Protein AF-A0A350YYM7-F1 (afdb_monomer_lite)

Secondary structure (DSSP, 8-state):
----TT-PPPP-----------HHHHHHHHHHHHHHHHTT--SS--TT-------TTHHHHHHHHHHHHHHHHHHHHHHHHHHHHHHHHHHHHHHH--

Radius of gyration: 31.98 Å; chains: 1; bounding box: 68×51×90 Å

Sequence (98 aa):
MALKFFHLPSAKRFNVPYRFYDPDKEEREERERLIREEMGITETPDPDKPFKPNLKGQFRQAMGRASKSAEDARRSSQWRLIILIISLSLIAYFFFYR

pLDDT: mean 74.2, std 12.19, range [46.31, 96.56]

Structure (mmCIF, N/CA/C/O backbone):
data_AF-A0A350YYM7-F1
#
_entry.id   AF-A0A350YYM7-F1
#
loop_
_atom_site.group_PDB
_atom_site.id
_atom_site.type_symbol
_atom_site.label_atom_id
_atom_site.label_alt_id
_atom_site.label_comp_id
_atom_site.label_asym_id
_atom_site.label_entity_id
_atom_site.label_seq_id
_atom_site.pdbx_PDB_ins_code
_atom_site.Cartn_x
_atom_site.Cartn_y
_atom_site.Cartn_z
_atom_site.occupancy
_atom_site.B_iso_or_equiv
_atom_site.auth_seq_id
_atom_site.auth_comp_id
_atom_site.auth_asym_id
_atom_site.auth_atom_id
_atom_site.pdbx_PDB_model_num
ATOM 1 N N . MET A 1 1 ? -36.195 33.953 50.808 1.00 46.31 1 MET A N 1
ATOM 2 C CA . MET A 1 1 ? -35.941 33.591 49.397 1.00 46.31 1 MET A CA 1
ATOM 3 C C . MET A 1 1 ? -34.457 33.830 49.133 1.00 46.31 1 MET A C 1
ATOM 5 O O . MET A 1 1 ? -34.068 34.939 48.803 1.00 46.31 1 MET A O 1
ATOM 9 N N . ALA A 1 2 ? -33.605 32.853 49.461 1.00 55.50 2 ALA A N 1
ATOM 10 C CA . ALA A 1 2 ? -32.152 33.020 49.399 1.00 55.50 2 ALA A CA 1
ATOM 11 C C . ALA A 1 2 ? -31.655 32.739 47.975 1.00 55.50 2 ALA A C 1
ATOM 13 O O . ALA A 1 2 ? -31.982 31.714 47.375 1.00 55.50 2 ALA A O 1
ATOM 14 N N . LEU A 1 3 ? -30.918 33.701 47.434 1.00 61.19 3 LEU A N 1
ATOM 15 C CA . LEU A 1 3 ? -30.491 33.778 46.047 1.00 61.19 3 LEU A CA 1
ATOM 16 C C . LEU A 1 3 ? -29.512 32.643 45.693 1.00 61.19 3 LEU A C 1
ATOM 18 O O . LEU A 1 3 ? -28.409 32.560 46.230 1.00 61.19 3 LEU A O 1
ATOM 22 N N . LYS A 1 4 ? -29.906 31.776 44.754 1.00 65.31 4 LYS A N 1
ATOM 23 C CA . LYS A 1 4 ? -29.093 30.686 44.181 1.00 65.31 4 LYS A CA 1
ATOM 24 C C . LYS A 1 4 ? -28.013 31.210 43.206 1.00 65.31 4 LYS A C 1
ATOM 26 O O . LYS A 1 4 ? -27.958 30.768 42.065 1.00 65.31 4 LYS A O 1
ATOM 31 N N . PHE A 1 5 ? -27.148 32.139 43.620 1.00 68.44 5 PHE A N 1
ATOM 32 C CA . PHE A 1 5 ? -26.079 32.668 42.746 1.00 68.44 5 PHE A CA 1
ATOM 33 C C . PHE A 1 5 ? -24.766 31.867 42.770 1.00 68.44 5 PHE A C 1
ATOM 35 O O . PHE A 1 5 ? -23.888 32.126 41.956 1.00 68.44 5 PHE A O 1
ATOM 42 N N . PHE A 1 6 ? -24.635 30.859 43.637 1.00 76.00 6 PHE A N 1
ATOM 43 C CA . PHE A 1 6 ? -23.405 30.057 43.764 1.00 76.00 6 PHE A CA 1
ATOM 44 C C . PHE A 1 6 ? -23.551 28.605 43.287 1.00 76.00 6 PHE A C 1
ATOM 46 O O . PHE A 1 6 ? -22.809 27.728 43.725 1.00 76.00 6 PHE A O 1
ATOM 53 N N . HIS A 1 7 ? -24.515 28.308 42.411 1.00 74.75 7 HIS A N 1
ATOM 54 C CA . HIS A 1 7 ? -24.625 26.964 41.847 1.00 74.75 7 HIS A CA 1
ATOM 55 C C . HIS A 1 7 ? -23.756 26.839 40.592 1.00 74.75 7 HIS A C 1
ATOM 57 O O . HIS A 1 7 ? -24.182 27.207 39.499 1.00 74.75 7 HIS A O 1
ATOM 63 N N . LEU A 1 8 ? -22.538 26.313 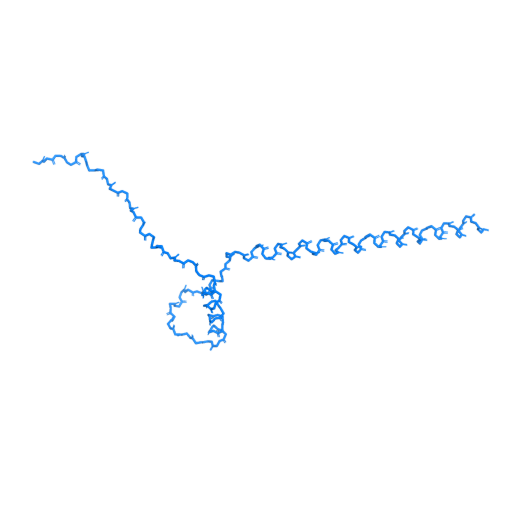40.748 1.00 78.88 8 LEU A N 1
ATOM 64 C CA . LEU A 1 8 ? -21.738 25.866 39.609 1.00 78.88 8 LEU A CA 1
ATOM 65 C C . LEU A 1 8 ? -22.264 24.491 39.159 1.00 78.88 8 LEU A C 1
ATOM 67 O O . LEU A 1 8 ? -22.207 23.544 39.951 1.00 78.88 8 LEU A O 1
ATOM 71 N N . PRO A 1 9 ? -22.777 24.345 37.923 1.00 79.62 9 PRO A N 1
ATOM 72 C CA . PRO A 1 9 ? -23.194 23.045 37.419 1.00 79.62 9 PRO A CA 1
ATOM 73 C C . PRO A 1 9 ? -21.979 22.114 37.347 1.00 79.62 9 PRO A C 1
ATOM 75 O O . PRO A 1 9 ? -20.938 22.462 36.789 1.00 79.62 9 PRO A O 1
ATOM 78 N N . SER A 1 10 ? -22.103 20.918 37.924 1.00 78.19 10 SER A N 1
ATOM 79 C CA . SER A 1 10 ? -21.053 19.906 37.818 1.00 78.19 10 SER A CA 1
ATOM 80 C C . SER A 1 10 ? -20.934 19.448 36.364 1.00 78.19 10 SER A C 1
ATOM 82 O O . SER A 1 10 ? -21.943 19.158 35.717 1.00 78.19 10 SER A O 1
ATOM 84 N N . ALA A 1 11 ? -19.708 19.384 35.840 1.00 82.50 11 ALA A N 1
ATOM 85 C CA . ALA A 1 11 ? -19.466 18.870 34.499 1.00 82.50 11 ALA A CA 1
ATOM 86 C C . ALA A 1 11 ? -19.994 17.430 34.382 1.00 82.50 11 ALA A C 1
ATOM 88 O O . ALA A 1 11 ? -19.794 16.613 35.287 1.00 82.50 11 ALA A O 1
ATOM 89 N N . LYS A 1 12 ? -20.644 17.103 33.256 1.00 82.25 12 LYS A N 1
ATOM 90 C CA . LYS A 1 12 ? -21.031 15.720 32.950 1.00 82.25 12 LYS A CA 1
ATOM 91 C C . LYS A 1 12 ? -19.774 14.850 32.968 1.00 82.25 12 LYS A C 1
ATOM 93 O O . LYS A 1 12 ? -18.906 14.986 32.110 1.00 82.25 12 LYS A O 1
ATOM 98 N N . ARG A 1 13 ? -19.676 13.959 33.954 1.00 81.50 13 ARG A N 1
ATOM 99 C CA . ARG A 1 13 ? -18.621 12.947 34.012 1.00 81.50 13 ARG A CA 1
ATOM 100 C C . ARG A 1 13 ? -19.020 11.812 33.080 1.00 81.50 13 ARG A C 1
ATOM 102 O O . ARG A 1 13 ? -20.074 11.207 33.263 1.00 81.50 13 ARG A O 1
ATOM 109 N N . PHE A 1 14 ? -18.196 11.533 32.080 1.00 81.69 14 PHE A N 1
ATOM 110 C CA . PHE A 1 14 ? -18.359 10.338 31.265 1.00 81.69 14 PHE A CA 1
ATOM 111 C C . PHE A 1 14 ? -17.833 9.149 32.067 1.00 81.69 14 PHE A C 1
ATOM 113 O O . PHE A 1 14 ? -16.640 9.068 32.349 1.00 81.69 14 PHE A O 1
ATOM 120 N N . ASN A 1 15 ? -18.725 8.244 32.466 1.00 78.94 15 ASN A N 1
ATOM 121 C CA . ASN A 1 15 ? -18.318 6.951 32.997 1.00 78.94 15 ASN A CA 1
ATOM 122 C C . ASN A 1 15 ? -17.990 6.046 31.808 1.00 78.94 15 ASN A C 1
ATOM 124 O O . ASN A 1 15 ? -18.885 5.4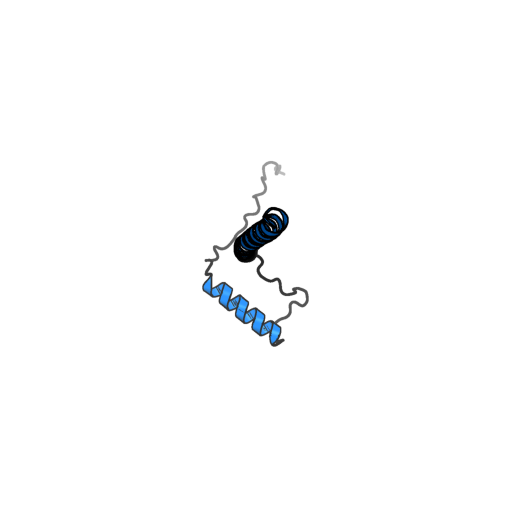22 31.240 1.00 78.94 15 ASN A O 1
ATOM 128 N N . VAL A 1 16 ? -16.728 6.041 31.383 1.00 74.75 16 VAL A N 1
ATOM 129 C CA . VAL A 1 16 ? -16.249 5.066 30.403 1.00 74.75 16 VAL A CA 1
ATOM 130 C C . VAL A 1 16 ? -15.769 3.856 31.200 1.00 74.75 16 VAL A C 1
ATOM 132 O O . VAL A 1 16 ? -14.724 3.955 31.846 1.00 74.75 16 VAL A O 1
ATOM 135 N N . PRO A 1 17 ? -16.509 2.732 31.219 1.00 78.06 17 PRO A N 1
ATOM 136 C CA . PRO A 1 17 ? -16.013 1.533 31.872 1.00 78.06 17 PRO A CA 1
ATOM 137 C C . PRO A 1 17 ? -14.704 1.115 31.198 1.00 78.06 17 PRO A C 1
ATOM 139 O O . PRO A 1 17 ? -14.602 1.124 29.968 1.00 78.06 17 PRO A O 1
ATOM 142 N N . TYR A 1 18 ? -13.701 0.747 31.996 1.00 74.62 18 TYR A N 1
ATOM 143 C CA . TYR A 1 18 ? -12.472 0.155 31.479 1.00 74.62 18 TYR A CA 1
ATOM 144 C C . TYR A 1 18 ? -12.826 -1.167 30.797 1.00 74.62 18 TYR A C 1
ATOM 146 O O . TYR A 1 18 ? -13.035 -2.186 31.453 1.00 74.62 18 TYR A O 1
ATOM 154 N N . ARG A 1 19 ? -12.935 -1.149 29.469 1.00 71.38 19 ARG A N 1
ATOM 155 C CA . ARG A 1 19 ? -13.046 -2.369 28.679 1.00 71.38 19 ARG A CA 1
ATOM 156 C C . ARG A 1 19 ? -11.629 -2.858 28.429 1.00 71.38 19 ARG A C 1
ATOM 158 O O . ARG A 1 19 ? -10.857 -2.184 27.752 1.00 71.38 19 ARG A O 1
ATOM 165 N N . PHE A 1 20 ? -11.283 -4.000 29.013 1.00 75.06 20 PHE A N 1
ATOM 166 C CA . PHE A 1 20 ? -10.043 -4.684 28.675 1.00 75.06 20 PHE A CA 1
ATOM 167 C C . PHE A 1 20 ? -10.109 -5.058 27.190 1.00 75.06 20 PHE A C 1
ATOM 169 O O . PHE A 1 20 ? -11.029 -5.762 26.768 1.00 75.06 20 PHE A O 1
ATOM 176 N N . TYR A 1 21 ? -9.202 -4.487 26.398 1.00 75.06 21 TYR A N 1
ATOM 177 C CA . TYR A 1 21 ? -9.093 -4.767 24.973 1.00 75.06 21 TYR A CA 1
ATOM 178 C C . TYR A 1 21 ? -8.391 -6.112 24.810 1.00 75.06 21 TYR A C 1
ATOM 180 O O . TYR A 1 21 ? -7.212 -6.236 25.138 1.00 75.06 21 TYR A O 1
ATOM 188 N N . ASP A 1 22 ? -9.137 -7.103 24.334 1.00 81.00 22 ASP A N 1
ATOM 189 C CA . ASP A 1 22 ? -8.627 -8.429 24.008 1.00 81.00 22 ASP A CA 1
ATOM 190 C C . ASP A 1 22 ? -8.701 -8.611 22.481 1.00 81.00 22 ASP A C 1
ATOM 192 O O . ASP A 1 22 ? -9.811 -8.715 21.943 1.00 81.00 22 ASP A O 1
ATOM 196 N N . PRO A 1 23 ? -7.557 -8.592 21.768 1.00 76.31 23 PRO A N 1
ATOM 197 C CA . PRO A 1 23 ? -7.534 -8.644 20.308 1.00 76.31 23 PRO A CA 1
ATOM 198 C C . PRO A 1 23 ? -8.101 -9.960 19.763 1.00 76.31 23 PRO A C 1
ATOM 200 O O . PRO A 1 23 ? -8.805 -9.948 18.756 1.00 76.31 23 PRO A O 1
ATOM 203 N N . ASP A 1 24 ? -7.873 -11.080 20.454 1.00 79.81 24 ASP A N 1
ATOM 204 C CA . ASP A 1 24 ? -8.315 -12.397 19.988 1.00 79.81 24 ASP A CA 1
ATOM 205 C C . ASP A 1 24 ? -9.838 -12.527 20.046 1.00 79.81 24 ASP A C 1
ATOM 207 O O . ASP A 1 24 ? -10.457 -13.206 19.222 1.00 79.81 24 ASP A O 1
ATOM 211 N N . LYS A 1 25 ? -10.461 -11.870 21.027 1.00 80.25 25 LYS A N 1
ATOM 212 C CA . LYS A 1 25 ? -11.914 -11.851 21.172 1.00 80.25 25 LYS A CA 1
ATOM 213 C C . LYS A 1 25 ? -12.577 -11.016 20.078 1.00 80.25 25 LYS A C 1
ATOM 215 O O . LYS A 1 25 ? -13.572 -11.464 19.512 1.00 80.25 25 LYS A O 1
ATOM 220 N N . GLU A 1 26 ? -12.034 -9.838 19.767 1.00 76.00 26 GLU A N 1
ATOM 221 C CA . GLU A 1 26 ? -12.582 -8.976 18.712 1.00 76.00 26 GLU A CA 1
ATOM 222 C C . GLU A 1 26 ? -12.477 -9.637 17.332 1.00 76.00 26 GLU A C 1
ATOM 224 O O . GLU A 1 26 ? -13.470 -9.667 16.610 1.00 76.00 26 GLU A O 1
ATOM 229 N N . GLU A 1 27 ? -11.348 -10.272 17.001 1.00 78.00 27 GLU A N 1
ATOM 230 C CA . GLU A 1 27 ? -11.194 -10.976 15.719 1.00 78.00 27 GLU A CA 1
ATOM 231 C C . GLU A 1 27 ? -12.168 -12.155 15.566 1.00 78.00 27 GLU A C 1
ATOM 233 O O . GLU A 1 27 ? -12.701 -12.395 14.479 1.00 78.00 27 GLU A O 1
ATOM 238 N N . ARG A 1 28 ? -12.421 -12.906 16.647 1.00 78.06 28 ARG A N 1
ATOM 239 C CA . ARG A 1 28 ? -13.402 -14.004 16.646 1.00 78.06 28 ARG A CA 1
ATOM 240 C C . ARG A 1 28 ? -14.820 -13.481 16.465 1.00 78.06 28 ARG A C 1
ATOM 242 O O . ARG A 1 28 ? -15.546 -13.998 15.621 1.00 78.06 28 ARG A O 1
ATOM 249 N N . GLU A 1 29 ? -15.194 -12.438 17.204 1.00 79.56 29 GLU A N 1
ATOM 250 C CA . GLU A 1 29 ? -16.506 -11.805 17.067 1.00 79.56 29 GLU A CA 1
ATOM 251 C C . GLU A 1 29 ? -16.709 -11.217 15.664 1.00 79.56 29 GLU A C 1
ATOM 253 O O . GLU A 1 29 ? -17.799 -11.341 15.115 1.00 79.56 29 GLU A O 1
ATOM 258 N N . GLU A 1 30 ? -15.686 -10.613 15.057 1.00 77.69 30 GLU A N 1
ATOM 259 C CA . GLU A 1 30 ? -15.749 -10.103 13.682 1.00 77.69 30 GLU A CA 1
ATOM 260 C C . GLU A 1 30 ? -15.976 -11.231 12.669 1.00 77.69 30 GLU A C 1
ATOM 262 O O . GLU A 1 30 ? -16.852 -11.116 11.813 1.00 77.69 30 GLU A O 1
ATOM 267 N N . ARG A 1 31 ? -15.258 -12.355 12.797 1.00 77.12 31 ARG A N 1
ATOM 268 C CA . ARG A 1 31 ? -15.451 -13.527 11.924 1.00 77.12 31 ARG A CA 1
ATOM 269 C C . ARG A 1 31 ? -16.829 -14.148 12.085 1.00 77.12 31 ARG A C 1
ATOM 271 O O . ARG A 1 31 ? -17.484 -14.447 11.092 1.00 77.12 31 ARG A O 1
ATOM 278 N N . GLU A 1 32 ? -17.275 -14.335 13.323 1.00 78.12 32 GLU A N 1
ATOM 279 C CA . GLU A 1 32 ? -18.607 -14.865 13.594 1.00 78.12 32 GLU A CA 1
ATOM 280 C C . GLU A 1 32 ? -19.696 -13.941 13.048 1.00 78.12 32 GLU A C 1
ATOM 282 O O . GLU A 1 32 ? -20.676 -14.433 12.502 1.00 78.12 32 GLU A O 1
ATOM 287 N N . ARG A 1 33 ? -19.531 -12.617 13.147 1.00 74.44 33 ARG A N 1
ATOM 288 C CA . ARG A 1 33 ? -20.485 -11.642 12.595 1.00 74.44 33 ARG A CA 1
ATOM 289 C C . ARG A 1 33 ? -20.542 -11.689 11.069 1.00 74.44 33 ARG A C 1
ATOM 291 O O . ARG A 1 33 ? -21.643 -11.729 10.537 1.00 74.44 33 ARG A O 1
ATOM 298 N N . LEU A 1 34 ? -19.396 -11.771 10.387 1.00 75.00 34 LEU A N 1
ATOM 299 C CA . LEU A 1 34 ? -19.342 -11.930 8.927 1.00 75.00 34 LEU A CA 1
ATOM 300 C C . LEU A 1 34 ? -20.070 -13.202 8.472 1.00 75.00 34 LEU A C 1
ATOM 302 O O . LEU A 1 34 ? -20.937 -13.142 7.608 1.00 75.00 34 LEU A O 1
ATOM 306 N N . ILE A 1 35 ? -19.786 -14.340 9.115 1.00 76.12 35 ILE A N 1
ATOM 307 C CA . ILE A 1 35 ? -20.439 -15.621 8.801 1.00 76.12 35 ILE A CA 1
ATOM 308 C C . ILE A 1 35 ? -21.948 -15.549 9.078 1.00 76.12 35 ILE A C 1
ATOM 310 O O . ILE A 1 35 ? -22.749 -16.077 8.312 1.00 76.12 35 ILE A O 1
ATOM 314 N N . ARG A 1 36 ? -22.362 -14.891 10.167 1.00 72.06 36 ARG A N 1
ATOM 315 C CA . ARG A 1 36 ? -23.784 -14.719 10.507 1.00 72.06 36 ARG A CA 1
ATOM 316 C C . ARG A 1 36 ? -24.523 -13.844 9.489 1.00 72.06 36 ARG A C 1
ATOM 318 O O . ARG A 1 36 ? -25.672 -14.149 9.177 1.00 72.06 36 ARG A O 1
ATOM 325 N N . GLU A 1 37 ? -23.876 -12.807 8.957 1.00 70.50 37 GLU A N 1
ATOM 326 C CA . GLU A 1 37 ? -24.421 -11.963 7.885 1.00 70.50 37 GLU A CA 1
ATOM 327 C C . GLU A 1 37 ? -24.542 -12.717 6.562 1.00 70.50 37 GLU A C 1
ATOM 329 O O . GLU A 1 37 ? -25.590 -12.657 5.923 1.00 70.50 37 GLU A O 1
ATOM 334 N N . GLU A 1 38 ? -23.519 -13.489 6.191 1.00 71.19 38 GLU A N 1
ATOM 335 C CA . GLU A 1 38 ? -23.550 -14.359 5.008 1.00 71.19 38 GLU A CA 1
ATOM 336 C C . GLU A 1 38 ? -24.657 -15.422 5.103 1.00 71.19 38 GLU A C 1
ATOM 338 O O . GLU A 1 38 ? -25.298 -15.748 4.105 1.00 71.19 38 GLU A O 1
ATOM 343 N N . MET A 1 39 ? -24.920 -15.932 6.310 1.00 73.94 39 MET A N 1
ATOM 344 C CA . MET A 1 39 ? -25.957 -16.934 6.585 1.00 73.94 39 MET A CA 1
ATOM 345 C C . MET A 1 39 ? -27.363 -16.337 6.770 1.00 73.94 39 MET A C 1
ATOM 347 O O . MET A 1 39 ? -28.325 -17.089 6.928 1.00 73.94 39 MET A O 1
ATOM 351 N N . GLY A 1 40 ? -27.509 -15.007 6.775 1.00 63.41 40 GLY A N 1
ATOM 352 C CA . GLY A 1 40 ? -28.803 -14.330 6.913 1.00 63.41 40 GLY A CA 1
ATOM 353 C C . GLY A 1 40 ? -29.508 -14.539 8.261 1.00 63.41 40 GLY A C 1
ATOM 354 O O . GLY A 1 40 ? -30.707 -14.280 8.371 1.00 63.41 40 GLY A O 1
ATOM 355 N N . ILE A 1 41 ? -28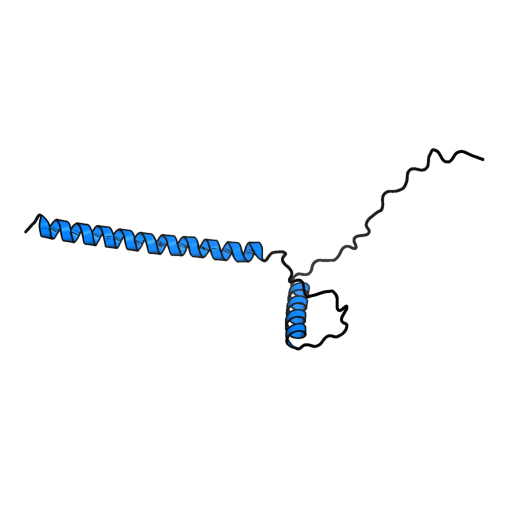.800 -15.001 9.298 1.00 63.41 41 ILE A N 1
ATOM 356 C CA . ILE A 1 41 ? -29.384 -15.283 10.617 1.00 63.41 41 ILE A CA 1
ATOM 357 C C . ILE A 1 41 ? -29.444 -13.973 11.407 1.00 63.41 41 ILE A C 1
ATOM 359 O O . ILE A 1 41 ? -28.516 -13.603 12.125 1.00 63.41 41 ILE A O 1
ATOM 363 N N . THR A 1 42 ? -30.545 -13.239 11.250 1.00 58.91 42 THR A N 1
ATOM 364 C CA . THR A 1 42 ? -30.814 -11.991 11.978 1.00 58.91 42 THR A CA 1
ATOM 365 C C . THR A 1 42 ? -31.434 -12.305 13.342 1.00 58.91 42 THR A C 1
ATOM 367 O O . THR A 1 42 ? -32.626 -12.104 13.567 1.00 58.91 42 THR A O 1
ATOM 370 N N . GLU A 1 43 ? -30.645 -12.812 14.292 1.00 58.53 43 GLU A N 1
ATOM 371 C CA . GLU A 1 43 ? -31.084 -12.795 15.691 1.00 58.53 43 GLU A CA 1
ATOM 372 C C . GLU A 1 43 ? -30.957 -11.361 16.215 1.00 58.53 43 GLU A C 1
ATOM 374 O O . GLU A 1 43 ? -29.892 -10.910 16.625 1.00 58.53 43 GLU A O 1
ATOM 379 N N . THR A 1 44 ? -32.089 -10.654 16.158 1.00 54.28 44 THR A N 1
ATOM 380 C CA . THR A 1 44 ? -32.355 -9.263 16.570 1.00 54.28 44 THR A CA 1
ATOM 381 C C . THR A 1 44 ? -31.892 -8.175 15.589 1.00 54.28 44 THR A C 1
ATOM 383 O O . THR A 1 44 ? -30.780 -7.657 15.692 1.00 54.28 44 THR A O 1
ATOM 386 N N . PRO A 1 45 ? -32.762 -7.758 14.647 1.00 50.09 45 PRO A N 1
ATOM 387 C CA . PRO A 1 45 ? -32.537 -6.553 13.875 1.00 50.09 45 PRO A CA 1
ATOM 388 C C . PRO A 1 45 ? -33.029 -5.350 14.687 1.00 50.09 45 PRO A C 1
ATOM 390 O O . PRO A 1 45 ? -34.225 -5.182 14.909 1.00 50.09 45 PRO A O 1
ATOM 393 N N . ASP A 1 46 ? -32.105 -4.485 15.092 1.00 52.12 46 ASP A N 1
ATOM 394 C CA . ASP A 1 46 ? -32.350 -3.049 14.967 1.00 52.12 46 ASP A CA 1
ATOM 395 C C . ASP A 1 46 ? -32.200 -2.797 13.447 1.00 52.12 46 ASP A C 1
ATOM 397 O O . ASP A 1 46 ? -31.071 -2.821 12.947 1.00 52.12 46 ASP A O 1
ATOM 401 N N . PRO A 1 47 ? -33.293 -2.690 12.665 1.00 56.97 47 PRO A N 1
ATOM 402 C CA . PRO A 1 47 ? -33.242 -2.662 11.195 1.00 56.97 47 PRO A CA 1
ATOM 403 C C . PRO A 1 47 ? -32.475 -1.451 10.634 1.00 56.97 47 PRO A C 1
ATOM 405 O O . PRO A 1 47 ? -32.102 -1.437 9.465 1.00 56.97 47 PRO A O 1
ATOM 408 N N . ASP A 1 48 ? -32.193 -0.457 11.477 1.00 57.22 48 ASP A N 1
ATOM 409 C CA . ASP A 1 48 ? -31.554 0.806 11.108 1.00 57.22 48 ASP A CA 1
ATOM 410 C C . ASP A 1 48 ? -30.022 0.821 11.256 1.00 57.22 48 ASP A C 1
ATOM 412 O O . ASP A 1 48 ? -29.385 1.856 11.034 1.00 57.22 48 ASP A O 1
ATOM 416 N N . LYS A 1 49 ? -29.386 -0.293 11.644 1.00 59.75 49 LYS A N 1
ATOM 417 C CA . LYS A 1 49 ? -27.923 -0.351 11.809 1.00 59.75 49 LYS A CA 1
ATOM 418 C C . LYS A 1 49 ? -27.292 -1.333 10.823 1.00 59.75 49 LYS A C 1
ATOM 420 O O . LYS A 1 49 ? -27.023 -2.473 11.195 1.00 59.75 49 LYS A O 1
ATOM 425 N N . PRO A 1 50 ? -27.001 -0.893 9.583 1.00 62.91 50 PRO A N 1
ATOM 426 C CA . PRO A 1 50 ? -26.177 -1.675 8.673 1.00 62.91 50 PRO A CA 1
ATOM 427 C C . PRO A 1 50 ? -24.807 -1.949 9.300 1.00 62.91 50 PRO A C 1
ATOM 429 O O . PRO A 1 50 ? -24.256 -1.105 10.021 1.00 62.91 50 PRO A O 1
ATOM 432 N N . PHE A 1 51 ? -24.261 -3.126 8.998 1.00 59.81 51 PHE A N 1
ATOM 433 C CA . PHE A 1 51 ? -22.926 -3.536 9.408 1.00 59.81 51 PHE A CA 1
ATOM 434 C C . PHE A 1 51 ? -21.897 -2.464 9.059 1.00 59.81 51 PHE A C 1
ATOM 436 O O . PHE A 1 51 ? -21.776 -2.029 7.911 1.00 59.81 51 PHE A O 1
ATOM 443 N N . LYS A 1 52 ? -21.144 -2.023 10.067 1.00 65.06 52 LYS A N 1
ATOM 444 C CA . LYS A 1 52 ? -20.006 -1.127 9.877 1.00 65.06 52 LYS A CA 1
ATOM 445 C C . LYS A 1 52 ? -18.737 -1.932 10.132 1.00 65.06 52 LYS A C 1
ATOM 447 O O . LYS A 1 52 ? -18.462 -2.221 11.298 1.00 65.06 52 LYS A O 1
ATOM 452 N N . PRO A 1 53 ? -17.965 -2.285 9.087 1.00 65.19 53 PRO A N 1
ATOM 453 C CA . PRO A 1 53 ? -16.697 -2.964 9.283 1.00 65.19 53 PRO A CA 1
ATOM 454 C C . PRO A 1 53 ? -15.768 -2.095 10.132 1.00 65.19 53 PRO A C 1
ATOM 456 O O . PRO A 1 53 ? -15.752 -0.862 10.024 1.00 65.19 53 PRO A O 1
ATOM 459 N N . ASN A 1 54 ? -14.984 -2.744 10.988 1.00 69.56 54 ASN A N 1
ATOM 460 C CA . ASN A 1 54 ? -14.038 -2.064 11.855 1.00 69.56 54 ASN A CA 1
ATOM 461 C C . ASN A 1 54 ? -12.894 -1.482 11.009 1.00 69.56 54 ASN A C 1
ATOM 463 O O . ASN A 1 54 ? -12.007 -2.185 10.527 1.00 69.56 54 ASN A O 1
ATOM 467 N N . LEU A 1 55 ? -12.933 -0.168 10.782 1.00 64.56 55 LEU A N 1
ATOM 468 C CA . LEU A 1 55 ? -11.932 0.567 9.995 1.00 64.56 55 LEU A CA 1
ATOM 469 C C . LEU A 1 55 ? -10.620 0.793 10.770 1.00 64.56 55 LEU A C 1
ATOM 471 O O . LEU A 1 55 ? -9.626 1.268 10.210 1.00 64.56 55 LEU A O 1
ATOM 475 N N . LYS A 1 56 ? -10.598 0.490 12.073 1.00 66.19 56 LYS A N 1
ATOM 476 C CA . LYS A 1 56 ? -9.467 0.777 12.954 1.00 66.19 56 LYS A CA 1
ATOM 477 C C . LYS A 1 56 ? -8.335 -0.223 12.695 1.00 66.19 56 LYS A C 1
ATOM 479 O O . LYS A 1 56 ? -8.378 -1.356 13.138 1.00 66.19 56 LYS A O 1
ATOM 484 N N . GLY A 1 57 ? -7.300 0.215 11.977 1.00 62.91 57 GLY A N 1
ATOM 485 C CA . GLY A 1 57 ? -6.081 -0.573 11.730 1.00 62.91 57 GLY A CA 1
ATOM 486 C C . GLY A 1 57 ? -5.932 -1.119 10.306 1.00 62.91 57 GLY A C 1
ATOM 487 O O . GLY A 1 57 ? -4.798 -1.332 9.871 1.00 62.91 57 GLY A O 1
ATOM 488 N N . GLN A 1 58 ? -7.018 -1.217 9.529 1.00 67.00 58 GLN A N 1
ATOM 489 C CA . GLN A 1 58 ? -6.963 -1.678 8.131 1.00 67.00 58 GLN A CA 1
ATOM 490 C C . GLN A 1 58 ? -6.081 -0.784 7.242 1.00 67.00 58 GLN A C 1
ATOM 492 O O . GLN A 1 58 ? -5.348 -1.276 6.383 1.00 67.00 58 GLN A O 1
ATOM 497 N N . PHE A 1 59 ? -6.053 0.527 7.507 1.00 69.06 59 PHE A N 1
ATOM 498 C CA . PHE A 1 59 ? -5.210 1.471 6.764 1.00 69.06 59 PHE A CA 1
ATOM 499 C C . PHE A 1 59 ? -3.707 1.163 6.869 1.00 69.06 59 PHE A C 1
ATOM 501 O O . PHE A 1 59 ? -2.980 1.329 5.891 1.00 69.06 59 PHE A O 1
ATOM 508 N N . ARG A 1 60 ? -3.225 0.669 8.022 1.00 69.38 60 ARG A N 1
ATOM 509 C CA . ARG A 1 60 ? -1.804 0.300 8.188 1.00 69.38 60 ARG A CA 1
ATOM 510 C C . ARG A 1 60 ? -1.460 -0.956 7.390 1.00 69.38 60 ARG A C 1
ATOM 512 O O . ARG A 1 60 ? -0.386 -1.028 6.798 1.00 69.38 60 ARG A O 1
ATOM 519 N N . GLN A 1 61 ? -2.379 -1.919 7.336 1.00 67.25 61 GLN A N 1
ATOM 520 C CA . GLN A 1 61 ? -2.180 -3.167 6.601 1.00 67.25 61 GLN A CA 1
ATOM 521 C C . GLN A 1 61 ? -2.205 -2.948 5.079 1.00 67.25 61 GLN A C 1
ATOM 523 O O . GLN A 1 61 ? -1.374 -3.510 4.364 1.00 67.25 61 GLN A O 1
ATOM 528 N N . ALA A 1 62 ? -3.099 -2.083 4.590 1.00 65.88 62 ALA A N 1
ATOM 529 C CA . ALA A 1 62 ? -3.154 -1.693 3.181 1.00 65.88 62 ALA A CA 1
ATOM 530 C C . ALA A 1 62 ? -1.885 -0.937 2.742 1.00 65.88 62 ALA A C 1
ATOM 532 O O . ALA A 1 62 ? -1.306 -1.236 1.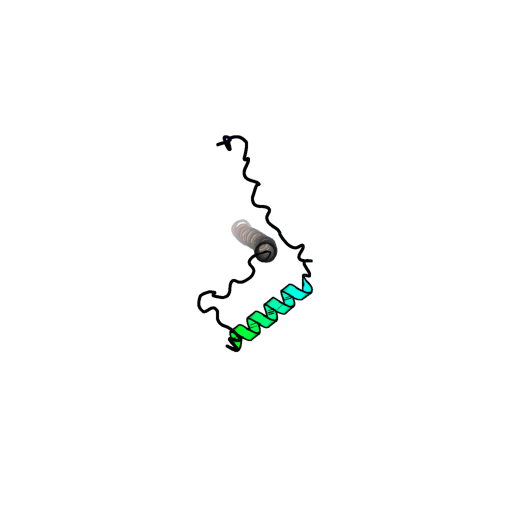696 1.00 65.88 62 ALA A O 1
ATOM 533 N N . MET A 1 63 ? -1.391 -0.015 3.575 1.00 66.25 63 MET A N 1
ATOM 534 C CA . MET A 1 63 ? -0.189 0.771 3.280 1.00 66.25 63 MET A CA 1
ATOM 535 C C . MET A 1 63 ? 1.084 -0.092 3.205 1.00 66.25 63 MET A C 1
ATOM 537 O O . MET A 1 63 ? 1.909 0.112 2.317 1.00 66.25 63 MET A O 1
ATOM 541 N N . GLY A 1 64 ? 1.219 -1.108 4.067 1.00 67.56 64 GLY A N 1
ATOM 542 C CA . GLY A 1 64 ? 2.355 -2.042 4.034 1.00 67.56 64 GLY A CA 1
ATOM 543 C C . GLY A 1 64 ? 2.386 -2.981 2.819 1.00 67.56 64 GLY A C 1
ATOM 544 O O . GLY A 1 64 ? 3.432 -3.539 2.494 1.00 67.56 64 GLY A O 1
ATOM 545 N N . ARG A 1 65 ? 1.254 -3.168 2.127 1.00 62.66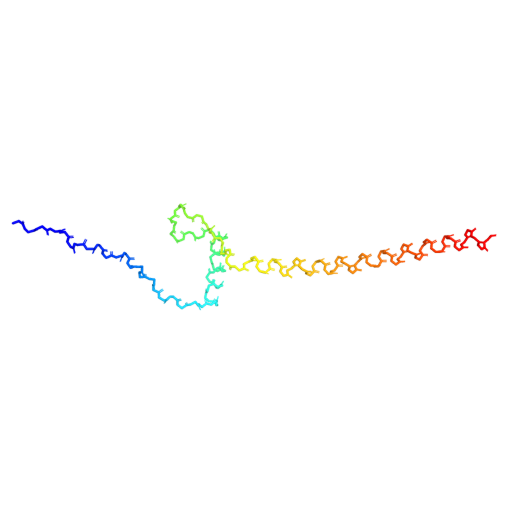 65 ARG A N 1
ATOM 546 C CA . ARG A 1 65 ? 1.190 -3.896 0.845 1.00 62.66 65 ARG A CA 1
ATOM 547 C C . ARG A 1 65 ? 1.557 -2.999 -0.338 1.00 62.66 65 ARG A C 1
ATOM 549 O O . ARG A 1 65 ? 2.256 -3.450 -1.242 1.00 62.66 65 ARG A O 1
ATOM 556 N N . ALA A 1 66 ? 1.143 -1.732 -0.306 1.00 62.41 66 ALA A N 1
ATOM 557 C CA . ALA A 1 66 ? 1.483 -0.755 -1.339 1.00 62.41 66 ALA A CA 1
ATOM 558 C C . ALA A 1 66 ? 2.995 -0.467 -1.407 1.00 62.41 66 ALA A C 1
ATOM 560 O O . ALA A 1 66 ? 3.543 -0.320 -2.498 1.00 62.41 66 ALA A O 1
ATOM 561 N N . SER A 1 67 ? 3.691 -0.451 -0.263 1.00 61.19 67 SER A N 1
ATOM 562 C CA . SER A 1 67 ? 5.145 -0.238 -0.224 1.00 61.19 67 SER A CA 1
ATOM 563 C C . SER A 1 67 ? 5.936 -1.359 -0.909 1.00 61.19 67 SER A C 1
ATOM 565 O O . SER A 1 67 ? 6.871 -1.068 -1.650 1.00 61.19 67 SER A O 1
ATOM 567 N N . LYS A 1 68 ? 5.519 -2.623 -0.752 1.00 62.53 68 LYS A N 1
ATOM 568 C CA . LYS A 1 68 ? 6.148 -3.769 -1.436 1.00 62.53 68 LYS A CA 1
ATOM 569 C C . LYS A 1 68 ? 5.988 -3.690 -2.956 1.00 62.53 68 LYS A C 1
ATOM 571 O O . LYS A 1 68 ? 6.944 -3.906 -3.694 1.00 62.53 68 LYS A O 1
ATOM 576 N N . SER A 1 69 ? 4.812 -3.268 -3.425 1.00 63.91 69 SER A N 1
ATOM 577 C CA . SER A 1 69 ? 4.558 -3.066 -4.858 1.00 63.91 69 SER A CA 1
ATOM 578 C C . SER A 1 69 ? 5.450 -1.984 -5.478 1.00 63.91 69 SER A C 1
ATOM 580 O O . SER A 1 69 ? 5.770 -2.071 -6.663 1.00 63.91 69 SER A O 1
ATOM 582 N N . ALA A 1 70 ? 5.849 -0.964 -4.712 1.00 66.12 70 ALA A N 1
ATOM 583 C CA . ALA A 1 70 ? 6.727 0.097 -5.202 1.00 66.12 70 ALA A CA 1
ATOM 584 C C . ALA A 1 70 ? 8.181 -0.381 -5.380 1.00 66.12 70 ALA A C 1
ATOM 586 O O . ALA A 1 70 ? 8.852 0.026 -6.332 1.00 66.12 70 ALA A O 1
ATOM 587 N N . GLU A 1 71 ? 8.666 -1.257 -4.496 1.00 69.56 71 GLU A N 1
ATOM 588 C CA . GLU A 1 71 ? 10.002 -1.857 -4.606 1.00 69.56 71 GLU A CA 1
ATOM 589 C C . GLU A 1 71 ? 10.093 -2.833 -5.787 1.00 69.56 71 GLU A C 1
ATOM 591 O O . GLU A 1 71 ? 11.028 -2.746 -6.590 1.00 69.56 71 GLU A O 1
ATOM 596 N N . ASP A 1 72 ? 9.081 -3.686 -5.965 1.00 71.19 72 ASP A N 1
ATOM 597 C CA . ASP A 1 72 ? 9.005 -4.612 -7.101 1.00 71.19 72 ASP A CA 1
ATOM 598 C C . ASP A 1 72 ? 8.901 -3.864 -8.443 1.00 71.19 72 ASP A C 1
ATOM 600 O O . ASP A 1 72 ? 9.599 -4.189 -9.413 1.00 71.19 72 ASP A O 1
ATOM 604 N N . ALA A 1 73 ? 8.109 -2.785 -8.491 1.00 69.81 73 ALA A N 1
ATOM 605 C CA . ALA A 1 73 ? 8.022 -1.915 -9.662 1.00 69.81 73 ALA A CA 1
ATOM 606 C C . ALA A 1 73 ? 9.379 -1.270 -9.999 1.00 69.81 73 ALA A C 1
ATOM 608 O O . ALA A 1 73 ? 9.800 -1.289 -11.160 1.00 69.81 73 ALA A O 1
ATOM 609 N N . ARG A 1 74 ? 10.114 -0.769 -8.995 1.00 71.88 74 ARG A N 1
ATOM 610 C CA . ARG A 1 74 ? 11.463 -0.206 -9.181 1.00 71.88 74 ARG A CA 1
ATOM 611 C C . ARG A 1 74 ? 12.442 -1.224 -9.763 1.00 71.88 74 ARG A C 1
ATOM 613 O O . ARG A 1 74 ? 13.180 -0.886 -10.690 1.00 71.88 74 ARG A O 1
ATOM 620 N N . ARG A 1 75 ? 12.429 -2.466 -9.273 1.00 72.19 75 ARG A N 1
ATOM 621 C CA . ARG A 1 75 ? 13.337 -3.526 -9.741 1.00 72.19 75 ARG A CA 1
ATOM 622 C C . ARG A 1 75 ? 13.073 -3.917 -11.198 1.00 72.19 75 ARG A C 1
ATOM 624 O O . ARG A 1 75 ? 14.017 -4.081 -11.970 1.00 72.19 75 ARG A O 1
ATOM 631 N N . SER A 1 76 ? 11.803 -3.997 -11.599 1.00 71.75 76 SER A N 1
ATOM 632 C CA . SER A 1 76 ? 11.427 -4.276 -12.995 1.00 71.75 76 SER A CA 1
ATOM 633 C C . SER A 1 76 ? 11.853 -3.157 -13.962 1.00 71.75 76 SER A C 1
ATOM 635 O O . SER A 1 76 ? 12.286 -3.423 -15.086 1.00 71.75 76 SER A O 1
ATOM 637 N N . SER A 1 77 ? 11.811 -1.899 -13.507 1.00 76.88 77 SER A N 1
ATOM 638 C CA . SER A 1 77 ? 12.203 -0.737 -14.311 1.00 76.88 77 SER A CA 1
ATOM 639 C C . SER A 1 77 ? 13.712 -0.666 -14.565 1.00 76.88 77 SER A C 1
ATOM 641 O O . SER A 1 77 ? 14.128 -0.221 -15.635 1.00 76.88 77 SER A O 1
ATOM 643 N N . GLN A 1 78 ? 14.540 -1.114 -13.616 1.00 83.69 78 GLN A N 1
ATOM 644 C CA . GLN A 1 78 ? 16.000 -1.145 -13.775 1.00 83.69 78 GLN A CA 1
ATOM 645 C C . GLN A 1 78 ? 16.431 -2.126 -14.872 1.00 83.69 78 GLN A C 1
ATOM 647 O O . GLN A 1 78 ? 17.260 -1.787 -15.714 1.00 83.69 78 GLN A O 1
ATOM 652 N N . TRP A 1 79 ? 15.811 -3.308 -14.922 1.00 88.94 79 TRP A N 1
ATOM 653 C CA . TRP A 1 79 ? 16.070 -4.292 -15.977 1.00 88.94 79 TRP A CA 1
ATOM 654 C C . TRP A 1 79 ? 15.673 -3.787 -17.365 1.00 88.94 79 TRP A C 1
ATOM 656 O O . TRP A 1 79 ? 16.423 -3.978 -18.322 1.00 88.94 79 TRP A O 1
ATOM 666 N N . ARG A 1 80 ? 14.540 -3.079 -17.480 1.00 90.12 80 ARG A N 1
ATOM 667 C CA . ARG A 1 80 ? 14.137 -2.426 -18.737 1.00 90.12 80 ARG A CA 1
ATOM 668 C C . ARG A 1 80 ? 15.179 -1.423 -19.237 1.00 90.12 80 ARG A C 1
ATOM 670 O O . ARG A 1 80 ? 15.476 -1.423 -20.428 1.00 90.12 80 ARG A O 1
ATOM 677 N N . LEU A 1 81 ? 15.742 -0.602 -18.347 1.00 91.75 81 LEU A N 1
ATOM 678 C CA . LEU A 1 81 ? 16.798 0.355 -18.700 1.00 91.75 81 LEU A CA 1
ATOM 679 C C . LEU A 1 81 ? 18.070 -0.345 -19.191 1.00 91.75 81 LEU A C 1
ATOM 681 O O . LEU A 1 81 ? 18.622 0.056 -20.211 1.00 91.75 81 LEU A O 1
ATOM 685 N N . ILE A 1 82 ? 18.505 -1.410 -18.511 1.00 94.94 82 ILE A N 1
ATOM 686 C CA . ILE A 1 82 ? 19.692 -2.183 -18.910 1.00 94.94 82 ILE A CA 1
ATOM 687 C C . ILE A 1 82 ? 19.505 -2.780 -20.309 1.00 94.94 82 ILE A C 1
ATOM 689 O O . ILE A 1 82 ? 20.379 -2.632 -21.161 1.00 94.94 82 ILE A O 1
ATOM 693 N N . ILE A 1 83 ? 18.352 -3.403 -20.571 1.00 95.12 83 ILE A N 1
ATOM 694 C CA . ILE A 1 83 ? 18.039 -3.993 -21.882 1.00 95.12 83 ILE A CA 1
ATOM 695 C C . ILE A 1 83 ? 18.045 -2.924 -22.981 1.00 95.12 83 ILE A C 1
ATOM 697 O O . ILE A 1 83 ? 18.566 -3.170 -24.068 1.00 95.12 83 ILE A O 1
ATOM 701 N N . LEU A 1 84 ? 17.501 -1.736 -22.700 1.00 95.31 84 LEU A N 1
ATOM 702 C CA . LEU A 1 84 ? 17.461 -0.623 -23.649 1.00 95.31 84 LEU A CA 1
ATOM 703 C C . LEU A 1 84 ? 18.858 -0.070 -23.960 1.00 95.31 84 LEU A C 1
ATOM 705 O O . LEU A 1 84 ? 19.152 0.231 -25.112 1.00 95.31 84 LEU A O 1
ATOM 709 N N . ILE A 1 85 ? 19.733 0.032 -22.958 1.00 95.94 85 ILE A N 1
ATOM 710 C CA . ILE A 1 85 ? 21.120 0.466 -23.162 1.00 95.94 85 ILE A CA 1
ATOM 711 C C . ILE A 1 85 ? 21.879 -0.566 -24.000 1.00 95.94 85 ILE A C 1
ATOM 713 O O . ILE A 1 85 ? 22.512 -0.195 -24.983 1.00 95.94 85 ILE A O 1
ATOM 717 N N . ILE A 1 86 ? 21.775 -1.856 -23.662 1.00 96.56 86 ILE A N 1
ATOM 718 C CA . ILE A 1 86 ? 22.450 -2.931 -24.406 1.00 96.56 86 ILE A CA 1
ATOM 719 C C . ILE A 1 86 ? 21.979 -2.962 -25.864 1.00 96.56 86 ILE A C 1
ATOM 721 O O . ILE A 1 86 ? 22.807 -3.071 -26.768 1.00 96.56 86 ILE A O 1
ATOM 725 N N . SER A 1 87 ? 20.671 -2.839 -26.112 1.00 95.69 87 SER A N 1
ATOM 726 C CA . SER A 1 87 ? 20.137 -2.849 -27.476 1.00 95.69 87 SER A CA 1
ATOM 727 C C . SER A 1 87 ? 20.601 -1.637 -28.285 1.00 95.69 87 SER A C 1
ATOM 729 O O . SER A 1 87 ? 21.059 -1.816 -29.414 1.00 95.69 87 SER A O 1
ATOM 731 N N . LEU A 1 88 ? 20.582 -0.426 -27.711 1.00 95.75 88 LEU A N 1
ATOM 732 C CA . LEU A 1 88 ? 21.125 0.764 -28.373 1.00 95.75 88 LEU A CA 1
ATOM 733 C C . LEU A 1 88 ? 22.623 0.627 -28.657 1.00 95.75 88 LEU A C 1
ATOM 735 O O . LEU A 1 88 ? 23.065 0.969 -29.752 1.00 95.75 88 LEU A O 1
ATOM 739 N N . SER A 1 89 ? 23.404 0.118 -27.701 1.00 95.12 89 SER A N 1
ATOM 740 C CA . SER A 1 89 ? 24.843 -0.088 -27.875 1.00 95.12 89 SER A CA 1
ATOM 741 C C . SER A 1 89 ? 25.151 -1.099 -28.976 1.00 95.12 89 SER A C 1
ATOM 743 O O . SER A 1 89 ? 26.061 -0.863 -29.764 1.00 95.12 89 SER A O 1
ATOM 745 N N . LEU A 1 90 ? 24.384 -2.190 -29.078 1.00 95.50 90 LEU A N 1
ATOM 746 C CA . LEU A 1 90 ? 24.540 -3.173 -30.154 1.00 95.50 90 LEU A CA 1
ATOM 747 C C . LEU A 1 90 ? 24.204 -2.581 -31.524 1.00 95.50 90 LEU A C 1
ATOM 749 O O . LEU A 1 90 ? 24.950 -2.803 -32.475 1.00 95.50 90 LEU A O 1
ATOM 753 N N . ILE A 1 91 ? 23.120 -1.806 -31.627 1.00 95.38 91 ILE A N 1
ATOM 754 C CA . ILE A 1 91 ? 22.743 -1.133 -32.877 1.00 95.38 91 ILE A CA 1
ATOM 755 C C . ILE A 1 91 ? 23.831 -0.138 -33.285 1.00 95.38 91 ILE A C 1
ATOM 757 O O . ILE A 1 91 ? 24.285 -0.167 -34.424 1.00 95.38 91 ILE A O 1
ATOM 761 N N . ALA A 1 92 ? 24.285 0.705 -32.355 1.00 94.69 92 ALA A N 1
ATOM 762 C CA . ALA A 1 92 ? 25.351 1.666 -32.612 1.00 94.69 92 ALA A CA 1
ATOM 763 C C . ALA A 1 92 ? 26.651 0.964 -33.031 1.00 94.69 92 ALA A C 1
ATOM 765 O O . ALA A 1 92 ? 27.275 1.369 -34.005 1.00 94.69 92 ALA A O 1
ATOM 766 N N . TYR A 1 93 ? 27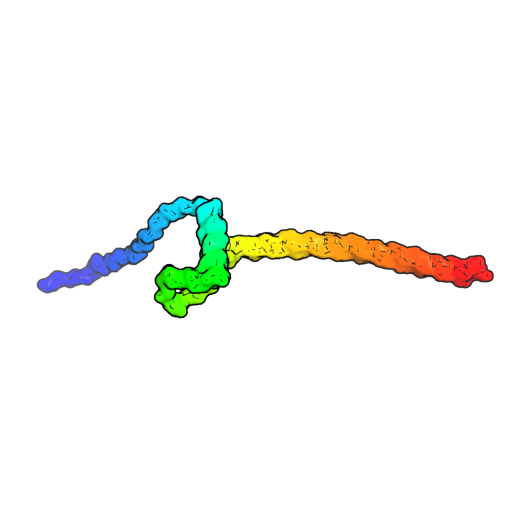.027 -0.124 -32.354 1.00 94.44 93 TYR A N 1
ATOM 767 C CA . TYR A 1 93 ? 28.196 -0.919 -32.721 1.00 94.44 93 TYR A CA 1
ATOM 768 C C . TYR A 1 93 ? 28.082 -1.464 -34.150 1.00 94.44 93 TYR A C 1
ATOM 770 O O . TYR A 1 93 ? 28.986 -1.260 -34.952 1.00 94.44 93 TYR A O 1
ATOM 778 N N . PHE A 1 94 ? 26.949 -2.070 -34.510 1.00 94.00 94 PHE A N 1
ATOM 779 C CA . PHE A 1 94 ? 26.729 -2.576 -35.867 1.00 94.00 94 PHE A CA 1
ATOM 780 C C . PHE A 1 94 ? 26.709 -1.481 -36.939 1.00 94.00 94 PHE A C 1
ATOM 782 O O . PHE A 1 94 ? 27.034 -1.772 -38.085 1.00 94.00 94 PHE A O 1
ATOM 789 N N . PHE A 1 95 ? 26.318 -0.253 -36.592 1.00 92.81 95 PHE A N 1
ATOM 790 C CA . PHE A 1 95 ? 26.243 0.866 -37.535 1.00 92.81 95 PHE A CA 1
ATOM 791 C C . PHE A 1 95 ? 27.580 1.602 -37.715 1.00 92.81 95 PHE A C 1
ATOM 793 O O . PHE A 1 95 ? 27.823 2.148 -38.783 1.00 92.81 95 PHE A O 1
ATOM 800 N N . PHE A 1 96 ? 28.428 1.642 -36.680 1.00 88.62 96 PHE A N 1
ATOM 801 C CA . PHE A 1 96 ? 29.721 2.340 -36.704 1.00 88.62 96 PHE A CA 1
ATOM 802 C C . PHE A 1 96 ? 30.923 1.433 -37.016 1.00 88.62 96 PHE A C 1
ATOM 804 O O . PHE A 1 96 ? 31.939 1.938 -37.482 1.00 88.62 96 PHE A O 1
ATOM 811 N N . TYR A 1 97 ? 30.845 0.128 -36.726 1.00 81.56 97 TYR A N 1
ATOM 812 C CA . TYR A 1 97 ? 31.935 -0.844 -36.944 1.00 81.56 97 TYR A CA 1
ATOM 813 C C . TYR A 1 97 ? 31.709 -1.785 -38.145 1.00 81.56 97 TYR A C 1
ATOM 815 O O . TYR A 1 97 ? 32.487 -2.720 -38.347 1.00 81.56 97 TYR A O 1
ATOM 823 N N . ARG A 1 98 ? 30.666 -1.538 -38.943 1.00 55.00 98 ARG A N 1
ATOM 824 C CA . ARG A 1 98 ? 30.468 -2.092 -40.288 1.00 55.00 98 ARG A CA 1
ATOM 825 C C . ARG A 1 98 ? 30.722 -0.996 -41.312 1.00 55.00 98 ARG A C 1
ATOM 827 O O . ARG A 1 98 ? 31.276 -1.337 -42.377 1.00 55.00 98 ARG A O 1
#

Foldseek 3Di:
DDDPPPDDDDPDDDPDDPDDDDPVVVVVVLVVVVVCVVVVPCPDDPVPDDDDPDPPPVVVVVVVVVVVVVVVVVVVVVVVVVVVVVVVVVVVCVVPVD